Protein AF-A0AAD5SQR5-F1 (afdb_monomer_lite)

InterPro domains:
  IPR018306 Bacteriophage T5, Orf172 DNA-binding [PF10544] (22-121)

Structure (mmCIF, N/CA/C/O backbone):
data_AF-A0AAD5SQR5-F1
#
_entry.id   AF-A0AAD5SQR5-F1
#
loop_
_atom_site.group_PDB
_atom_site.id
_atom_site.type_symbol
_atom_site.label_atom_id
_atom_site.label_alt_id
_atom_site.label_comp_id
_atom_site.label_asym_id
_atom_site.label_entity_id
_atom_site.label_seq_id
_atom_site.pdbx_PDB_ins_code
_atom_site.Cartn_x
_atom_site.Cartn_y
_atom_site.Cartn_z
_atom_site.occupancy
_atom_site.B_iso_or_equiv
_atom_site.auth_seq_id
_atom_site.auth_comp_id
_atom_site.auth_asym_id
_atom_site.auth_atom_id
_atom_site.pdbx_PDB_model_num
ATOM 1 N N . MET A 1 1 ? 4.251 -28.888 -8.333 1.00 47.72 1 MET A N 1
ATOM 2 C CA . MET A 1 1 ? 4.751 -27.530 -8.646 1.00 47.72 1 MET A CA 1
ATOM 3 C C . MET A 1 1 ? 4.043 -26.544 -7.727 1.00 47.72 1 MET A C 1
ATOM 5 O O . MET A 1 1 ? 2.823 -26.590 -7.663 1.00 47.72 1 MET A O 1
ATOM 9 N N . ASN A 1 2 ? 4.782 -25.730 -6.967 1.00 58.56 2 ASN A N 1
ATOM 10 C CA . ASN A 1 2 ? 4.216 -24.692 -6.096 1.00 58.56 2 ASN A CA 1
ATOM 11 C C . ASN A 1 2 ? 3.422 -23.682 -6.955 1.00 58.56 2 ASN A C 1
ATOM 13 O O . ASN A 1 2 ? 3.950 -23.206 -7.958 1.00 58.56 2 ASN A O 1
ATOM 17 N N . GLN A 1 3 ? 2.182 -23.353 -6.574 1.00 55.44 3 GLN A N 1
ATOM 18 C CA . GLN A 1 3 ? 1.352 -22.354 -7.267 1.00 55.44 3 GLN A CA 1
ATOM 19 C C . GLN A 1 3 ? 2.057 -20.994 -7.411 1.00 55.44 3 GLN A C 1
ATOM 21 O O . GLN A 1 3 ? 1.836 -20.294 -8.394 1.00 55.44 3 GLN A O 1
ATOM 26 N N . LEU A 1 4 ? 2.949 -20.658 -6.476 1.00 50.41 4 LEU A N 1
ATOM 27 C CA . LEU A 1 4 ? 3.810 -19.480 -6.516 1.00 50.41 4 LEU A CA 1
ATOM 28 C C . LEU A 1 4 ? 4.822 -19.538 -7.660 1.00 50.41 4 LEU A C 1
ATOM 30 O O . LEU A 1 4 ? 4.974 -18.566 -8.387 1.00 50.41 4 LEU A O 1
ATOM 34 N N . ALA A 1 5 ? 5.478 -20.683 -7.854 1.00 50.56 5 ALA A N 1
ATOM 35 C CA . ALA A 1 5 ? 6.422 -20.865 -8.951 1.00 50.56 5 ALA A CA 1
ATOM 36 C C . ALA A 1 5 ? 5.698 -20.787 -10.301 1.00 50.56 5 ALA A C 1
ATOM 38 O O . ALA A 1 5 ? 6.167 -20.102 -11.194 1.00 50.56 5 ALA A O 1
ATOM 39 N N . VAL A 1 6 ? 4.509 -21.390 -10.423 1.00 55.97 6 VAL A N 1
ATOM 40 C CA . VAL A 1 6 ? 3.680 -21.290 -11.638 1.00 55.97 6 VAL A CA 1
ATOM 41 C C . VAL A 1 6 ? 3.223 -19.851 -11.890 1.00 55.97 6 VAL A C 1
ATOM 43 O O . VAL A 1 6 ? 3.266 -19.398 -13.027 1.00 55.97 6 VAL A O 1
ATOM 46 N N . PHE A 1 7 ? 2.823 -19.115 -10.850 1.00 60.91 7 PHE A N 1
ATOM 47 C CA . PHE A 1 7 ? 2.424 -17.711 -10.963 1.00 60.91 7 PHE A CA 1
ATOM 48 C C . PHE A 1 7 ? 3.592 -16.815 -11.398 1.00 60.91 7 PHE A C 1
ATOM 50 O O . PHE A 1 7 ? 3.444 -16.060 -12.357 1.00 60.91 7 PHE A O 1
ATOM 57 N N . ILE A 1 8 ? 4.755 -16.957 -10.746 1.00 61.66 8 ILE A N 1
ATOM 58 C CA . ILE A 1 8 ? 5.995 -16.250 -11.099 1.00 61.66 8 ILE A CA 1
ATOM 59 C C . ILE A 1 8 ? 6.397 -16.583 -12.534 1.00 61.66 8 ILE A C 1
ATOM 61 O O . ILE A 1 8 ? 6.676 -15.678 -13.307 1.00 61.66 8 ILE A O 1
ATOM 65 N N . THR A 1 9 ? 6.401 -17.860 -12.913 1.00 56.75 9 THR A N 1
ATOM 66 C CA . THR A 1 9 ? 6.759 -18.297 -14.264 1.00 56.75 9 THR A CA 1
ATOM 67 C C . THR A 1 9 ? 5.763 -17.781 -15.303 1.00 56.75 9 THR A C 1
ATOM 69 O O . THR A 1 9 ? 6.198 -17.259 -16.318 1.00 56.75 9 THR A O 1
ATOM 72 N N . ALA A 1 10 ? 4.453 -17.827 -15.048 1.00 55.97 10 ALA A N 1
ATOM 73 C CA . ALA A 1 10 ? 3.438 -17.331 -15.981 1.00 55.97 10 ALA A CA 1
ATOM 74 C C . ALA A 1 10 ? 3.507 -15.810 -16.205 1.00 55.97 10 ALA A C 1
ATOM 76 O O . ALA A 1 10 ? 3.257 -15.357 -17.311 1.00 55.97 10 ALA A O 1
ATOM 77 N N . HIS A 1 11 ? 3.877 -15.030 -15.185 1.00 57.62 11 HIS A N 1
ATOM 78 C CA . HIS A 1 11 ? 3.944 -13.565 -15.284 1.00 57.62 11 HIS A CA 1
ATOM 79 C C . HIS A 1 11 ? 5.346 -13.038 -15.633 1.00 57.62 11 HIS A C 1
ATOM 81 O O . HIS A 1 11 ? 5.451 -11.944 -16.173 1.00 57.62 11 HIS A O 1
ATOM 87 N N . LYS A 1 12 ? 6.424 -13.796 -15.367 1.00 53.72 12 LYS A N 1
ATOM 88 C CA . LYS A 1 12 ? 7.767 -13.511 -15.912 1.00 53.72 12 LYS A CA 1
ATOM 89 C C . LYS A 1 12 ? 7.885 -13.885 -17.393 1.00 53.72 12 LYS A C 1
ATOM 91 O O . LYS A 1 12 ? 8.711 -13.301 -18.082 1.00 53.72 12 LYS A O 1
ATOM 96 N N . LEU A 1 13 ? 7.122 -14.878 -17.867 1.00 49.25 13 LEU A N 1
ATOM 97 C CA . LEU A 1 13 ? 7.154 -15.340 -19.263 1.00 49.25 13 LEU A CA 1
ATOM 98 C C . LEU A 1 13 ? 6.227 -14.560 -20.200 1.00 49.25 13 LEU A C 1
ATOM 100 O O . LEU A 1 13 ? 6.322 -14.749 -21.411 1.00 49.25 13 LEU A O 1
ATOM 104 N N . ASP A 1 14 ? 5.388 -13.665 -19.678 1.00 48.78 14 ASP A N 1
ATOM 105 C CA . ASP A 1 14 ? 4.667 -12.681 -20.489 1.00 48.78 14 ASP A CA 1
ATOM 106 C C . ASP A 1 14 ? 5.660 -11.573 -20.895 1.00 48.78 14 ASP A C 1
ATOM 108 O O . ASP A 1 14 ? 5.646 -10.449 -20.393 1.00 48.78 14 ASP A O 1
ATOM 112 N N . GLY A 1 15 ? 6.613 -11.938 -21.762 1.00 48.59 15 GLY A N 1
ATOM 113 C CA . GLY A 1 15 ? 7.768 -11.148 -22.212 1.00 48.59 15 GLY A CA 1
ATOM 114 C C . GLY A 1 15 ? 7.432 -9.909 -23.051 1.00 48.59 15 GLY A C 1
ATOM 115 O O . GLY A 1 15 ? 8.219 -9.527 -23.912 1.00 48.59 15 GLY A O 1
ATOM 116 N N . ALA A 1 16 ? 6.262 -9.312 -22.829 1.00 56.19 16 ALA A N 1
ATOM 117 C CA . ALA A 1 16 ? 5.743 -8.142 -23.527 1.00 56.19 16 ALA A CA 1
ATOM 118 C C . ALA A 1 16 ? 5.486 -6.941 -22.602 1.00 56.19 16 ALA A C 1
ATOM 120 O O . ALA A 1 16 ? 5.060 -5.896 -23.090 1.00 56.19 16 ALA A O 1
ATOM 121 N N . ARG A 1 17 ? 5.699 -7.065 -21.283 1.00 66.31 17 ARG A N 1
ATOM 122 C CA . ARG A 1 17 ? 5.528 -5.932 -20.367 1.00 66.31 17 ARG A CA 1
ATOM 123 C C . ARG A 1 17 ? 6.870 -5.305 -20.012 1.00 66.31 17 ARG A C 1
ATOM 125 O O . ARG A 1 17 ? 7.814 -6.007 -19.652 1.00 66.31 17 ARG A O 1
ATOM 132 N N . ASP A 1 18 ? 6.904 -3.981 -20.036 1.00 69.00 18 ASP A N 1
ATOM 133 C CA . ASP A 1 18 ? 8.061 -3.232 -19.572 1.00 69.00 18 ASP A CA 1
ATOM 134 C C . ASP A 1 18 ? 8.237 -3.422 -18.062 1.00 69.00 18 ASP A C 1
ATOM 136 O O . ASP A 1 18 ? 7.288 -3.293 -17.280 1.00 69.00 18 ASP A O 1
ATOM 140 N N . ILE A 1 19 ? 9.467 -3.741 -17.660 1.00 77.19 19 ILE A N 1
ATOM 141 C CA . ILE A 1 19 ? 9.880 -3.714 -16.259 1.00 77.19 19 ILE A CA 1
ATOM 142 C C . ILE A 1 19 ? 9.786 -2.261 -15.797 1.00 77.19 19 ILE A C 1
ATOM 144 O O . ILE A 1 19 ? 10.413 -1.378 -16.381 1.00 77.19 19 ILE A O 1
ATOM 148 N N . GLN A 1 20 ? 8.981 -2.015 -14.766 1.00 81.12 20 GLN A N 1
ATOM 149 C CA . GLN A 1 20 ? 8.778 -0.678 -14.225 1.00 81.12 20 GLN A CA 1
ATOM 150 C C . GLN A 1 20 ? 9.254 -0.615 -12.787 1.00 81.12 20 GLN A C 1
ATOM 152 O O . GLN A 1 20 ? 8.752 -1.339 -11.920 1.00 81.12 20 GLN A O 1
ATOM 157 N N . GLN A 1 21 ? 10.192 0.299 -12.548 1.00 84.81 21 GLN A N 1
ATOM 158 C CA . GLN A 1 21 ? 10.652 0.578 -11.205 1.00 84.81 21 GLN A CA 1
ATOM 159 C C . GLN A 1 21 ? 9.589 1.339 -10.418 1.00 84.81 21 GLN A C 1
ATOM 161 O O . GLN A 1 21 ? 8.871 2.184 -10.956 1.00 84.81 21 GLN A O 1
ATOM 166 N N . GLY A 1 22 ? 9.489 1.050 -9.128 1.00 84.75 22 GLY A N 1
ATOM 167 C CA . GLY A 1 22 ? 8.511 1.713 -8.278 1.00 84.75 22 GLY A CA 1
ATOM 168 C C . GLY A 1 22 ? 8.612 1.337 -6.814 1.00 84.75 22 GLY A C 1
ATOM 169 O O . GLY A 1 22 ? 9.523 0.621 -6.404 1.00 84.75 22 GLY A O 1
ATOM 170 N N . ARG A 1 23 ? 7.671 1.826 -6.011 1.00 86.62 23 ARG A N 1
ATOM 171 C CA . ARG A 1 23 ? 7.620 1.612 -4.558 1.00 86.62 23 ARG A CA 1
ATOM 172 C C . ARG A 1 23 ? 6.222 1.192 -4.131 1.00 86.62 23 ARG A C 1
ATOM 174 O O . ARG A 1 23 ? 5.236 1.658 -4.690 1.00 86.62 23 ARG A O 1
ATOM 181 N N . ILE A 1 24 ? 6.137 0.343 -3.114 1.00 87.62 24 ILE A N 1
ATOM 182 C CA . ILE A 1 24 ? 4.886 0.055 -2.413 1.00 87.62 24 ILE A CA 1
ATOM 183 C C . ILE A 1 24 ? 4.713 1.104 -1.322 1.00 87.62 24 ILE A C 1
ATOM 185 O O . ILE A 1 24 ? 5.680 1.459 -0.646 1.00 87.62 24 ILE A O 1
ATOM 189 N N . TYR A 1 25 ? 3.487 1.581 -1.143 1.00 86.88 25 TYR A N 1
ATOM 190 C CA . TYR A 1 25 ? 3.111 2.444 -0.036 1.00 86.88 25 TYR A CA 1
ATOM 191 C C . TYR A 1 25 ? 2.004 1.817 0.801 1.00 86.88 25 TYR A C 1
ATOM 193 O O . TYR A 1 25 ? 1.136 1.104 0.289 1.00 86.88 25 TYR A O 1
ATOM 201 N N . ILE A 1 26 ? 2.039 2.111 2.096 1.00 88.69 26 ILE A N 1
ATOM 202 C CA . ILE A 1 26 ? 0.979 1.780 3.045 1.00 88.69 26 ILE A CA 1
ATOM 203 C C . ILE A 1 26 ? 0.639 3.047 3.813 1.00 88.69 26 ILE A C 1
ATOM 205 O O . ILE A 1 26 ? 1.543 3.701 4.320 1.00 88.69 26 ILE A O 1
ATOM 209 N N . LEU A 1 27 ? -0.646 3.373 3.905 1.00 88.56 27 LEU A N 1
ATOM 210 C CA . LEU A 1 27 ? -1.165 4.492 4.688 1.00 88.56 27 LEU A CA 1
ATOM 211 C C . LEU A 1 27 ? -2.270 3.977 5.610 1.00 88.56 27 LEU A C 1
ATOM 213 O O . LEU A 1 27 ? -3.199 3.318 5.136 1.00 88.56 27 LEU A O 1
ATOM 217 N N . GLU A 1 28 ? -2.211 4.272 6.906 1.00 89.00 28 GLU A N 1
ATOM 218 C CA . GLU A 1 28 ? -3.278 3.898 7.838 1.00 89.00 28 GLU A CA 1
ATOM 219 C C . GLU A 1 28 ? -4.262 5.039 8.061 1.00 89.00 28 GLU A C 1
ATOM 221 O O . GLU A 1 28 ? -3.876 6.136 8.458 1.00 89.00 28 GLU A O 1
ATOM 226 N N . ARG A 1 29 ? -5.552 4.770 7.843 1.00 86.69 29 ARG A N 1
ATOM 227 C CA . ARG A 1 29 ? -6.624 5.723 8.121 1.00 86.69 29 ARG A CA 1
ATOM 228 C C . ARG A 1 29 ? -6.895 5.836 9.610 1.00 86.69 29 ARG A C 1
ATOM 230 O O . ARG A 1 29 ? -7.195 4.836 10.261 1.00 86.69 29 ARG A O 1
ATOM 237 N N . GLU A 1 30 ? -6.902 7.068 10.100 1.00 85.75 30 GLU A N 1
ATOM 238 C CA . GLU A 1 30 ? -7.087 7.383 11.517 1.00 85.75 30 GLU A CA 1
ATOM 239 C C . GLU A 1 30 ? -8.452 6.912 12.047 1.00 85.75 30 GLU A C 1
ATOM 241 O O . GLU A 1 30 ? -8.530 6.203 13.045 1.00 85.75 30 GLU A O 1
ATOM 246 N N . GLU A 1 31 ? -9.527 7.231 11.326 1.00 82.12 31 GLU A N 1
ATOM 247 C CA . GLU A 1 31 ? -10.912 7.047 11.790 1.00 82.12 31 GLU A CA 1
ATOM 248 C C . GLU A 1 31 ? -11.356 5.578 11.890 1.00 82.12 31 GLU A C 1
ATOM 250 O O . GLU A 1 31 ? -12.291 5.259 12.625 1.00 82.12 31 GLU A O 1
ATOM 255 N N . PHE A 1 32 ? -10.722 4.683 11.125 1.00 82.69 32 PHE A N 1
ATOM 256 C CA . PHE A 1 32 ? -11.194 3.305 10.936 1.00 82.69 32 PHE A CA 1
ATOM 257 C C . PHE A 1 32 ? -10.145 2.235 11.257 1.00 82.69 32 PHE A C 1
ATOM 259 O O . PHE A 1 32 ? -10.495 1.058 11.305 1.00 82.69 32 PHE A O 1
ATOM 266 N N . GLY A 1 33 ? -8.870 2.605 11.429 1.00 85.88 33 GLY A N 1
ATOM 267 C CA . GLY A 1 33 ? -7.777 1.635 11.580 1.00 85.88 33 GLY A CA 1
ATOM 268 C C . GLY A 1 33 ? -7.599 0.729 10.353 1.00 85.88 33 GLY A C 1
ATOM 269 O O . GLY A 1 33 ? -7.210 -0.433 10.473 1.00 85.88 33 GLY A O 1
ATOM 270 N N . LEU A 1 34 ? -7.960 1.234 9.168 1.00 89.56 34 LEU A N 1
ATOM 271 C CA . LEU A 1 34 ? -7.853 0.518 7.898 1.00 89.56 34 LEU A CA 1
ATOM 272 C C . LEU A 1 34 ? -6.634 0.991 7.115 1.00 89.56 34 LEU A C 1
ATOM 274 O O . LEU A 1 34 ? -6.333 2.182 7.058 1.00 89.56 34 LEU A O 1
ATOM 278 N N . LEU A 1 35 ? -5.984 0.058 6.435 1.00 89.81 35 LEU A N 1
ATOM 279 C CA . LEU A 1 35 ? -4.811 0.307 5.617 1.00 89.81 35 LEU A CA 1
ATOM 280 C C . LEU A 1 35 ? -5.207 0.519 4.162 1.00 89.81 35 LEU A C 1
ATOM 282 O O . LEU A 1 35 ? -5.904 -0.304 3.566 1.00 89.81 35 LEU A O 1
ATOM 286 N N . LYS A 1 36 ? -4.709 1.596 3.566 1.00 88.81 36 LYS A N 1
ATOM 287 C CA . LYS A 1 36 ? -4.601 1.731 2.119 1.00 88.81 36 LYS A CA 1
ATOM 288 C C . LYS A 1 36 ? -3.229 1.230 1.703 1.00 88.81 36 LYS A C 1
ATOM 290 O O . LYS A 1 36 ? -2.220 1.710 2.204 1.00 88.81 36 LYS A O 1
ATOM 295 N N . ILE A 1 37 ? -3.209 0.280 0.780 1.00 88.31 37 ILE A N 1
ATOM 296 C CA . ILE A 1 37 ? -1.983 -0.297 0.232 1.00 88.31 37 ILE A CA 1
ATOM 297 C C . ILE A 1 37 ? -2.021 -0.057 -1.269 1.00 88.31 37 ILE A C 1
ATOM 299 O O . ILE A 1 37 ? -3.048 -0.315 -1.897 1.00 88.31 37 ILE A O 1
ATOM 303 N N . GLY A 1 38 ? -0.942 0.473 -1.828 1.00 85.94 38 GLY A N 1
ATOM 304 C CA . GLY A 1 38 ? -0.850 0.742 -3.257 1.00 85.94 38 GLY A CA 1
ATOM 305 C C . GLY A 1 38 ? 0.590 0.775 -3.739 1.00 85.94 38 GLY A C 1
ATOM 306 O O . GLY A 1 38 ? 1.529 0.601 -2.959 1.00 85.94 38 GLY A O 1
ATOM 307 N N . MET A 1 39 ? 0.761 0.982 -5.039 1.00 86.69 39 MET A N 1
ATOM 308 C CA . MET A 1 39 ? 2.069 1.171 -5.651 1.00 86.69 39 MET A CA 1
ATOM 309 C C . MET A 1 39 ? 2.182 2.548 -6.281 1.00 86.69 39 MET A C 1
ATOM 311 O O . MET A 1 39 ? 1.188 3.141 -6.695 1.00 86.69 39 MET A O 1
ATOM 315 N N . ASP A 1 40 ? 3.418 2.994 -6.413 1.00 81.19 40 ASP A N 1
ATOM 316 C CA . ASP A 1 40 ? 3.780 4.100 -7.276 1.00 81.19 40 ASP A CA 1
ATOM 317 C C . ASP A 1 40 ? 4.857 3.646 -8.258 1.00 81.19 40 ASP A C 1
ATOM 319 O O . ASP A 1 40 ? 5.826 2.985 -7.870 1.00 81.19 40 ASP A O 1
ATOM 323 N N . ILE A 1 41 ? 4.658 3.986 -9.525 1.00 81.06 41 ILE A N 1
ATOM 324 C CA . ILE A 1 41 ? 5.627 3.775 -10.594 1.00 81.06 41 ILE A CA 1
ATOM 325 C C . ILE A 1 41 ? 6.419 5.071 -10.651 1.00 81.06 41 ILE A C 1
ATOM 327 O O . ILE A 1 41 ? 5.852 6.096 -11.005 1.00 81.06 41 ILE A O 1
ATOM 331 N N . CYS A 1 42 ? 7.702 5.032 -10.292 1.00 67.38 42 CYS A N 1
ATOM 332 C CA . CYS A 1 42 ? 8.525 6.233 -10.169 1.00 67.38 42 CYS A CA 1
ATOM 333 C C . CYS A 1 42 ? 8.695 6.920 -11.535 1.00 67.38 42 CYS A C 1
ATOM 335 O O . CYS A 1 42 ? 9.657 6.636 -12.249 1.00 67.38 42 CYS A O 1
ATOM 337 N N . SER A 1 43 ? 7.754 7.792 -11.909 1.00 58.12 43 SER A N 1
ATOM 338 C CA . SER A 1 43 ? 7.856 8.623 -13.108 1.00 58.12 43 SER A CA 1
ATOM 339 C C . SER A 1 43 ? 8.607 9.916 -12.830 1.00 58.12 43 SER A C 1
ATOM 341 O O . SER A 1 43 ? 9.377 10.312 -13.691 1.00 58.12 43 SER A O 1
ATOM 343 N N . GLU A 1 44 ? 8.475 10.495 -11.631 1.00 52.50 44 GLU A N 1
ATOM 344 C CA . GLU A 1 44 ? 9.326 11.557 -11.071 1.00 52.50 44 GLU A CA 1
ATOM 345 C C . GLU A 1 44 ? 9.376 11.415 -9.533 1.00 52.50 44 GLU A C 1
ATOM 347 O O . GLU A 1 44 ? 8.712 10.548 -8.961 1.00 52.50 44 GLU A O 1
ATOM 352 N N . ALA A 1 45 ? 10.257 12.158 -8.863 1.00 52.91 45 ALA A N 1
ATOM 353 C CA . ALA A 1 45 ? 10.565 11.997 -7.441 1.00 52.91 45 ALA A CA 1
ATOM 354 C C . ALA A 1 45 ? 9.476 12.586 -6.520 1.00 52.91 45 ALA A C 1
ATOM 356 O O . ALA A 1 45 ? 9.751 13.534 -5.790 1.00 52.91 45 ALA A O 1
ATOM 357 N N . ASP A 1 46 ? 8.270 12.022 -6.528 1.00 58.19 46 ASP A N 1
ATOM 358 C CA . ASP A 1 46 ? 7.196 12.474 -5.637 1.00 58.19 46 ASP A CA 1
ATOM 359 C C . ASP A 1 46 ? 7.352 11.868 -4.235 1.00 58.19 46 ASP A C 1
ATOM 361 O O . ASP A 1 46 ? 7.626 10.669 -4.052 1.00 58.19 46 ASP A O 1
ATOM 365 N N . SER A 1 47 ? 7.229 12.722 -3.220 1.00 69.50 47 SER A N 1
ATOM 366 C CA . SER A 1 47 ? 7.421 12.347 -1.821 1.00 69.50 47 SER A CA 1
ATOM 367 C C . SER A 1 47 ? 6.193 11.605 -1.269 1.00 69.50 47 SER A C 1
ATOM 369 O O . SER A 1 47 ? 5.090 11.684 -1.807 1.00 69.50 47 SER A O 1
ATOM 371 N N . THR A 1 48 ? 6.349 10.859 -0.167 1.00 71.44 48 THR A N 1
ATOM 372 C CA . THR A 1 48 ? 5.202 10.241 0.537 1.00 71.44 48 THR A CA 1
ATOM 373 C C . THR A 1 48 ? 4.150 11.282 0.919 1.00 71.44 48 THR A C 1
ATOM 375 O O . THR A 1 48 ? 2.958 10.986 0.895 1.00 71.44 48 THR A O 1
ATOM 378 N N . GLU A 1 49 ? 4.601 12.485 1.277 1.00 75.38 49 GLU A N 1
ATOM 379 C CA . GLU A 1 49 ? 3.763 13.604 1.697 1.00 75.38 49 GLU A CA 1
ATOM 380 C C . GLU A 1 49 ? 2.834 14.054 0.569 1.00 75.38 49 GLU A C 1
ATOM 382 O O . GLU A 1 49 ? 1.634 14.188 0.799 1.00 75.38 49 GLU A O 1
ATOM 387 N N . ASP A 1 50 ? 3.338 14.150 -0.663 1.00 77.50 50 ASP A N 1
ATOM 388 C CA . ASP A 1 50 ? 2.525 14.503 -1.833 1.00 77.50 50 ASP A CA 1
ATOM 389 C C . ASP A 1 50 ? 1.379 13.500 -2.037 1.00 77.50 50 ASP A C 1
ATOM 391 O O . ASP A 1 50 ? 0.231 13.885 -2.255 1.00 77.50 50 ASP A O 1
ATOM 395 N N . ARG A 1 51 ? 1.642 12.201 -1.846 1.00 73.81 51 ARG A N 1
ATOM 396 C CA . ARG A 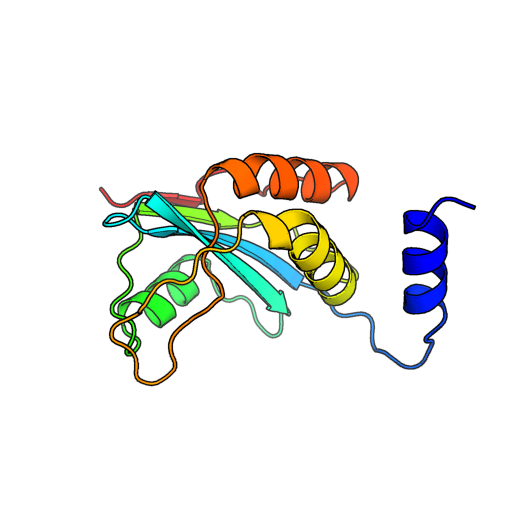1 51 ? 0.614 11.148 -1.967 1.00 73.81 51 ARG A CA 1
ATOM 397 C C . ARG A 1 51 ? -0.420 11.197 -0.850 1.00 73.81 51 ARG A C 1
ATOM 399 O O . ARG A 1 51 ? -1.599 10.914 -1.077 1.00 73.81 51 ARG A O 1
ATOM 406 N N . VAL A 1 52 ? 0.019 11.512 0.370 1.00 78.56 52 VAL A N 1
ATOM 407 C CA . VAL A 1 52 ? -0.898 11.757 1.487 1.00 78.56 52 VAL A CA 1
ATOM 408 C C . VAL A 1 52 ? -1.790 12.935 1.114 1.00 78.56 52 VAL A C 1
ATOM 410 O O . VAL A 1 52 ? -3.007 12.762 1.078 1.00 78.56 52 VAL A O 1
ATOM 413 N N . ILE A 1 53 ? -1.205 14.067 0.708 1.00 80.44 53 ILE A N 1
ATOM 414 C CA . ILE A 1 53 ? -1.929 15.271 0.282 1.00 80.44 53 ILE A CA 1
ATOM 415 C C . ILE A 1 53 ? -2.933 14.951 -0.828 1.00 80.44 53 ILE A C 1
ATOM 417 O O . ILE A 1 53 ? -4.086 15.368 -0.728 1.00 80.44 53 ILE A O 1
ATOM 421 N N . GLU A 1 54 ? -2.570 14.186 -1.856 1.00 78.88 54 GLU A N 1
ATOM 422 C CA . GLU A 1 54 ? -3.495 13.783 -2.925 1.00 78.88 54 GLU A CA 1
ATOM 423 C C . GLU A 1 54 ? -4.706 13.002 -2.398 1.00 78.88 54 GLU A C 1
ATOM 425 O O . GLU A 1 54 ? -5.846 13.218 -2.827 1.00 78.88 54 GLU A O 1
ATOM 430 N N . HIS A 1 55 ? -4.490 12.093 -1.447 1.00 80.31 55 HIS A N 1
ATOM 431 C CA . HIS A 1 55 ? -5.574 11.312 -0.862 1.00 80.31 55 HIS A CA 1
ATOM 432 C C . HIS A 1 55 ? -6.419 12.100 0.149 1.00 80.31 55 HIS A C 1
ATOM 434 O O . HIS A 1 55 ? -7.644 11.911 0.175 1.00 80.31 55 HIS A O 1
ATOM 440 N N . GLU A 1 56 ? -5.804 12.974 0.950 1.00 83.81 56 GLU A N 1
ATOM 441 C CA . GLU A 1 56 ? -6.507 13.816 1.926 1.00 83.81 56 GLU A CA 1
ATOM 442 C C . GLU A 1 56 ? -7.300 14.931 1.223 1.00 83.81 56 GLU A C 1
ATOM 444 O O . GLU A 1 56 ? -8.467 15.158 1.544 1.00 83.81 56 GLU A O 1
ATOM 449 N N . SER A 1 57 ? -6.708 15.585 0.215 1.00 82.69 57 SER A N 1
ATOM 450 C CA . SER A 1 57 ? -7.346 16.657 -0.575 1.00 82.69 57 SER A CA 1
ATOM 451 C C . SER A 1 57 ? -8.338 16.137 -1.621 1.00 82.69 57 SER A C 1
ATOM 453 O O . SER A 1 57 ? -9.202 16.880 -2.097 1.00 82.69 57 SER A O 1
ATOM 455 N N . GLY A 1 58 ? -8.251 14.852 -1.973 1.00 78.38 58 GLY A N 1
ATOM 456 C CA . GLY A 1 58 ? -9.166 14.200 -2.898 1.00 78.38 58 GLY A CA 1
ATOM 457 C C . GLY A 1 58 ? -10.582 14.033 -2.337 1.00 78.38 58 GLY A C 1
ATOM 458 O O . GLY A 1 58 ? -10.867 14.226 -1.157 1.00 78.38 58 GLY A O 1
ATOM 459 N N . SER A 1 59 ? -11.510 13.573 -3.179 1.00 76.69 59 SER A N 1
ATOM 460 C CA . SER A 1 59 ? -12.932 13.402 -2.815 1.00 76.69 59 SER A CA 1
ATOM 461 C C . SER A 1 59 ? -13.204 12.369 -1.712 1.00 76.69 59 SER A C 1
ATOM 463 O O . SER A 1 59 ? -14.346 12.213 -1.288 1.00 76.69 59 SER A O 1
ATOM 465 N N . CYS A 1 60 ? -12.186 11.616 -1.296 1.00 76.19 60 CYS A N 1
ATOM 466 C CA . CYS A 1 60 ? -12.287 10.638 -0.217 1.00 76.19 60 CYS A CA 1
ATOM 467 C C . CYS A 1 60 ? -12.156 11.272 1.164 1.00 76.19 60 CYS A C 1
ATOM 469 O O . CYS A 1 60 ? -12.577 10.638 2.134 1.00 76.19 60 CYS A O 1
ATOM 471 N N . HIS A 1 61 ? -11.549 12.467 1.226 1.00 77.31 61 HIS A N 1
ATOM 472 C CA . HIS A 1 61 ? -11.196 13.177 2.457 1.00 77.31 61 HIS A CA 1
ATOM 473 C C . HIS A 1 61 ? -10.551 12.209 3.454 1.00 77.31 61 HIS A C 1
ATOM 475 O O . HIS A 1 61 ? -10.970 12.089 4.604 1.00 77.31 61 HIS A O 1
ATOM 481 N N . ALA A 1 62 ? -9.630 11.383 2.948 1.00 81.81 62 ALA A N 1
ATOM 482 C CA . ALA A 1 62 ? -9.061 10.313 3.738 1.00 81.81 62 ALA A CA 1
ATOM 483 C C . ALA A 1 62 ? -8.051 10.918 4.701 1.00 81.81 62 ALA A C 1
ATOM 485 O O . ALA A 1 62 ? -7.055 11.447 4.244 1.00 81.81 62 ALA A O 1
ATOM 486 N N . VAL A 1 63 ? -8.312 10.833 6.003 1.00 85.88 63 VAL A N 1
ATOM 487 C CA . VAL A 1 63 ? -7.340 11.248 7.016 1.00 85.88 63 VAL A CA 1
ATOM 488 C C . VAL A 1 63 ? -6.468 10.056 7.369 1.00 85.88 63 VAL A C 1
ATOM 490 O O . VAL A 1 63 ? -6.993 8.994 7.741 1.00 85.88 63 VAL A O 1
ATOM 493 N N . PHE A 1 64 ? -5.156 10.219 7.236 1.00 86.62 64 PHE A N 1
ATOM 494 C CA . PHE A 1 64 ? -4.193 9.197 7.629 1.00 86.62 64 PHE A CA 1
ATOM 495 C C . PHE A 1 64 ? -3.532 9.567 8.954 1.00 86.62 64 PHE A C 1
ATOM 497 O O . PHE A 1 64 ? -3.377 10.741 9.271 1.00 86.62 64 PHE A O 1
ATOM 504 N N . ARG A 1 65 ? -3.146 8.554 9.733 1.00 85.06 65 ARG A N 1
ATOM 505 C CA . ARG A 1 65 ? -2.383 8.730 10.980 1.00 85.06 65 ARG A CA 1
ATOM 506 C C . ARG A 1 65 ? -0.892 8.483 10.782 1.00 85.06 65 ARG A C 1
ATOM 508 O O . ARG A 1 65 ? -0.070 9.151 11.393 1.00 85.06 65 ARG A O 1
ATOM 515 N N . HIS A 1 66 ? -0.558 7.515 9.926 1.00 84.38 66 HIS A N 1
ATOM 516 C CA . HIS A 1 66 ? 0.817 7.187 9.582 1.00 84.38 66 HIS A CA 1
ATOM 517 C C . HIS A 1 66 ? 0.936 6.566 8.186 1.00 84.38 66 HIS A C 1
ATOM 519 O O . HIS A 1 66 ? -0.064 6.118 7.607 1.00 84.38 66 HIS A O 1
ATOM 525 N N . GLY A 1 67 ? 2.157 6.535 7.648 1.00 85.12 67 GLY A N 1
ATOM 526 C CA . GLY A 1 67 ? 2.438 5.912 6.357 1.00 85.12 67 GLY A CA 1
ATOM 527 C C . GLY A 1 67 ? 3.886 5.470 6.157 1.00 85.12 67 GLY A C 1
ATOM 528 O O . GLY A 1 67 ? 4.802 6.032 6.746 1.00 85.12 67 GLY A O 1
ATOM 529 N N . ALA A 1 68 ? 4.112 4.470 5.303 1.00 85.00 68 ALA A N 1
ATOM 530 C CA . ALA A 1 68 ? 5.434 3.909 5.005 1.00 85.00 68 ALA A CA 1
ATOM 531 C C . ALA A 1 68 ? 5.629 3.638 3.505 1.00 85.00 68 ALA A C 1
ATOM 533 O O . ALA A 1 68 ? 4.669 3.322 2.795 1.00 85.00 68 ALA A O 1
ATOM 534 N N . LEU A 1 69 ? 6.886 3.703 3.041 1.00 84.75 69 LEU A N 1
ATOM 535 C CA . LEU A 1 69 ? 7.290 3.348 1.677 1.00 84.75 69 LEU A CA 1
ATOM 536 C C . LEU A 1 69 ? 8.364 2.267 1.659 1.00 84.75 69 LEU A C 1
ATOM 538 O O . LEU A 1 69 ? 9.320 2.287 2.438 1.00 84.75 69 LEU A O 1
ATOM 542 N N . SER A 1 70 ? 8.230 1.339 0.721 1.00 84.88 70 SER A N 1
ATOM 543 C CA . SER A 1 70 ? 9.284 0.377 0.436 1.00 84.88 70 SER A CA 1
ATOM 544 C C . SER A 1 70 ? 10.451 1.052 -0.287 1.00 84.88 70 SER A C 1
ATOM 546 O O . SER A 1 70 ? 10.249 2.056 -0.975 1.00 84.88 70 SER A O 1
ATOM 548 N N . GLU A 1 71 ? 11.643 0.447 -0.260 1.00 82.25 71 GLU A N 1
ATOM 549 C CA . GLU A 1 71 ? 12.694 0.833 -1.216 1.00 82.25 71 GLU A CA 1
ATOM 550 C C . GLU A 1 71 ? 12.225 0.635 -2.666 1.00 82.25 71 GLU A C 1
ATOM 552 O O . GLU A 1 71 ? 11.213 -0.031 -2.932 1.00 82.25 71 GLU A O 1
ATOM 557 N N . LEU A 1 72 ? 12.982 1.211 -3.603 1.00 81.94 72 LEU A N 1
ATOM 558 C CA . LEU A 1 72 ? 12.741 1.064 -5.034 1.00 81.94 72 LEU A CA 1
ATOM 559 C C . LEU A 1 72 ? 12.830 -0.415 -5.442 1.00 81.94 72 LEU A C 1
ATOM 561 O O . LEU A 1 72 ? 13.804 -1.101 -5.139 1.00 81.94 72 LEU A O 1
ATOM 565 N N . LYS A 1 73 ? 11.807 -0.905 -6.139 1.00 79.38 73 LYS A N 1
ATOM 566 C CA . LYS A 1 73 ? 11.719 -2.274 -6.654 1.00 79.38 73 LYS A CA 1
ATOM 567 C C . LYS A 1 73 ? 11.902 -2.250 -8.158 1.00 79.38 73 LYS A C 1
ATOM 569 O O . LYS A 1 73 ? 11.343 -1.378 -8.811 1.00 79.38 73 LYS A O 1
ATOM 574 N N . GLU A 1 74 ? 12.631 -3.225 -8.695 1.00 77.25 74 GLU A N 1
ATOM 575 C CA . GLU A 1 74 ? 12.889 -3.318 -10.136 1.00 77.25 74 GLU A CA 1
ATOM 576 C C . GLU A 1 74 ? 11.614 -3.546 -10.950 1.00 77.25 74 GLU A C 1
ATOM 578 O O . GLU A 1 74 ? 11.435 -2.898 -11.972 1.00 77.25 74 GLU A O 1
ATOM 583 N N . ASP A 1 75 ? 10.716 -4.419 -10.479 1.00 82.62 75 ASP A N 1
ATOM 584 C CA . ASP A 1 75 ? 9.457 -4.717 -11.161 1.00 82.62 75 ASP A CA 1
ATOM 585 C C . ASP A 1 75 ? 8.241 -4.598 -10.226 1.00 82.62 75 ASP A C 1
ATOM 587 O O . ASP A 1 75 ? 7.697 -5.587 -9.714 1.00 82.62 75 ASP A O 1
ATOM 591 N N . ILE A 1 76 ? 7.817 -3.355 -9.986 1.00 83.00 76 ILE A N 1
ATOM 592 C CA . ILE A 1 76 ? 6.819 -3.034 -8.959 1.00 83.00 76 ILE A CA 1
ATOM 593 C C . ILE A 1 76 ? 5.447 -3.631 -9.256 1.00 83.00 76 ILE A C 1
ATOM 595 O O . ILE A 1 76 ? 4.772 -4.121 -8.354 1.00 83.00 76 ILE A O 1
ATOM 599 N N . ARG A 1 77 ? 5.054 -3.667 -10.532 1.00 83.06 77 ARG A N 1
ATOM 600 C CA . ARG A 1 77 ? 3.737 -4.167 -10.940 1.00 83.06 77 ARG A CA 1
ATOM 601 C C . ARG A 1 77 ? 3.574 -5.665 -10.668 1.00 83.06 77 ARG A C 1
ATOM 603 O O . ARG A 1 77 ? 2.455 -6.142 -10.504 1.00 83.06 77 ARG A O 1
ATOM 610 N N . PHE A 1 78 ? 4.668 -6.431 -10.674 1.00 80.81 78 PHE A N 1
ATOM 611 C CA . PHE A 1 78 ? 4.616 -7.868 -10.388 1.00 80.81 78 PHE A CA 1
ATOM 612 C C . PHE A 1 78 ? 4.394 -8.056 -8.893 1.00 80.81 78 PHE A C 1
ATOM 614 O O . PHE A 1 78 ? 3.529 -8.827 -8.471 1.00 80.81 78 PHE A O 1
ATOM 621 N N . LEU A 1 79 ? 5.165 -7.306 -8.105 1.00 82.94 79 LEU A N 1
ATOM 622 C CA . LEU A 1 79 ? 5.069 -7.315 -6.659 1.00 82.9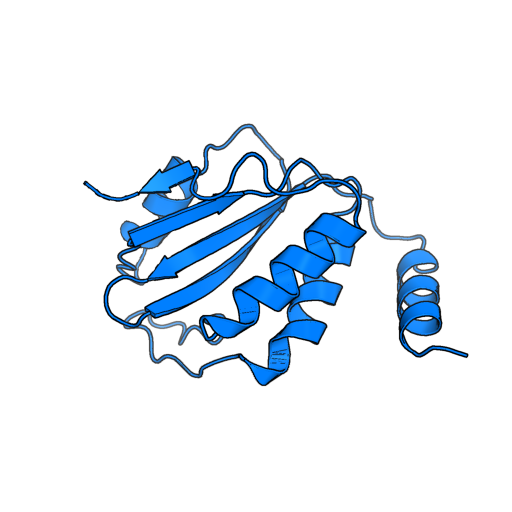4 79 LEU A CA 1
ATOM 623 C C . LEU A 1 79 ? 3.684 -6.852 -6.187 1.00 82.94 79 LEU A C 1
ATOM 625 O O . LEU A 1 79 ? 3.102 -7.505 -5.328 1.00 82.94 79 LEU A O 1
ATOM 629 N N . GLU A 1 80 ? 3.123 -5.798 -6.781 1.00 85.06 80 GLU A N 1
ATOM 630 C CA . GLU A 1 80 ? 1.780 -5.300 -6.470 1.00 85.06 80 GLU A CA 1
ATOM 631 C C . GLU A 1 80 ? 0.714 -6.383 -6.683 1.00 85.06 80 GLU A C 1
ATOM 633 O O . GLU A 1 80 ? -0.038 -6.708 -5.761 1.00 85.06 80 GLU A O 1
ATOM 638 N N . ALA A 1 81 ? 0.673 -6.993 -7.872 1.00 82.94 81 ALA A N 1
ATOM 639 C CA . ALA A 1 81 ? -0.287 -8.053 -8.174 1.00 82.94 81 ALA A CA 1
ATOM 640 C C . ALA A 1 81 ? -0.160 -9.225 -7.189 1.00 82.94 81 ALA A C 1
ATOM 642 O O . ALA A 1 81 ? -1.160 -9.809 -6.753 1.00 82.94 81 ALA A O 1
ATOM 643 N N . PHE A 1 82 ? 1.076 -9.555 -6.812 1.00 84.56 82 PHE A N 1
ATOM 644 C CA . PHE A 1 82 ? 1.351 -10.609 -5.851 1.00 84.56 82 PHE A CA 1
ATOM 645 C C . PHE A 1 82 ? 0.874 -10.245 -4.435 1.00 84.56 82 PHE A C 1
ATOM 647 O O . PHE A 1 82 ? 0.187 -11.053 -3.803 1.00 84.56 82 PHE A O 1
ATOM 654 N N . ILE A 1 83 ? 1.157 -9.023 -3.970 1.00 88.38 83 ILE A N 1
ATOM 655 C CA . ILE A 1 83 ? 0.688 -8.486 -2.686 1.00 88.38 83 ILE A CA 1
ATOM 656 C C . ILE A 1 83 ? -0.835 -8.492 -2.643 1.00 88.38 83 ILE A C 1
ATOM 658 O O . ILE A 1 83 ? -1.404 -9.128 -1.757 1.00 88.38 83 ILE A O 1
ATOM 662 N N . HIS A 1 84 ? -1.505 -7.875 -3.620 1.00 87.31 84 HIS A N 1
ATOM 663 C CA . HIS A 1 84 ? -2.967 -7.795 -3.670 1.00 87.31 84 HIS A CA 1
ATOM 664 C C . HIS A 1 84 ? -3.630 -9.169 -3.625 1.00 87.31 84 HIS A C 1
ATOM 666 O O . HIS A 1 84 ? -4.645 -9.347 -2.948 1.00 87.31 84 HIS A O 1
ATOM 672 N N . LYS A 1 85 ? -3.036 -10.168 -4.282 1.00 88.50 85 LYS A N 1
ATOM 673 C CA . LYS A 1 85 ? -3.522 -11.547 -4.208 1.00 88.50 85 LYS A CA 1
ATOM 674 C C . LYS A 1 85 ? -3.334 -12.155 -2.817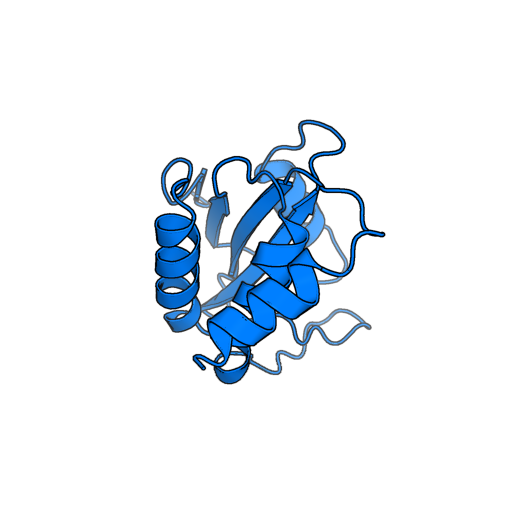 1.00 88.50 85 LYS A C 1
ATOM 676 O O . LYS A 1 85 ? -4.242 -12.825 -2.328 1.00 88.50 85 LYS A O 1
ATOM 681 N N . ALA A 1 86 ? -2.188 -11.928 -2.178 1.00 89.06 86 ALA A N 1
ATOM 682 C CA . ALA A 1 86 ? -1.899 -12.446 -0.842 1.00 89.06 86 ALA A CA 1
ATOM 683 C C . ALA A 1 86 ? -2.802 -11.826 0.236 1.00 89.06 86 ALA A C 1
ATOM 685 O O . ALA A 1 86 ? -3.239 -12.527 1.154 1.00 89.06 86 ALA A O 1
ATOM 686 N N . ILE A 1 87 ? -3.123 -10.536 0.101 1.00 90.50 87 ILE A N 1
ATOM 687 C CA . ILE A 1 87 ? -3.926 -9.808 1.087 1.00 90.50 87 ILE A CA 1
ATOM 688 C C . ILE A 1 87 ? -5.420 -9.737 0.759 1.00 90.50 87 ILE A C 1
ATOM 690 O O . ILE A 1 87 ? -6.179 -9.158 1.532 1.00 90.50 87 ILE A O 1
ATOM 694 N N . ALA A 1 88 ? -5.873 -10.350 -0.338 1.00 89.81 88 ALA A N 1
ATOM 695 C CA . ALA A 1 88 ? -7.264 -10.272 -0.793 1.00 89.81 88 ALA A CA 1
ATOM 696 C C . ALA A 1 88 ? -8.288 -10.639 0.298 1.00 89.81 88 ALA A C 1
ATOM 698 O O . ALA A 1 88 ? -9.347 -10.025 0.383 1.00 89.81 88 ALA A O 1
ATOM 699 N N . LYS A 1 89 ? -7.958 -11.600 1.173 1.00 89.50 89 LYS A N 1
ATOM 700 C CA . LYS A 1 89 ? -8.817 -12.020 2.297 1.00 89.50 89 LYS A CA 1
ATOM 701 C C . LYS A 1 89 ? -8.951 -10.985 3.425 1.00 89.50 89 LYS A C 1
ATOM 703 O O . LYS A 1 89 ? -9.840 -11.123 4.256 1.00 89.50 89 LYS A O 1
ATOM 708 N N . TYR A 1 90 ? -8.063 -9.993 3.481 1.00 90.00 90 TYR A N 1
ATOM 709 C CA . TYR A 1 90 ? -8.099 -8.899 4.457 1.00 90.00 90 TYR A CA 1
ATOM 710 C C . TYR A 1 90 ? -8.788 -7.653 3.907 1.00 90.00 90 TYR A C 1
ATOM 712 O O . TYR A 1 90 ? -8.844 -6.645 4.605 1.00 90.00 90 TYR A O 1
ATOM 720 N N . ARG A 1 91 ? -9.269 -7.695 2.659 1.00 88.94 91 ARG A N 1
ATOM 721 C CA . ARG A 1 91 ? -9.993 -6.587 2.045 1.00 88.94 91 ARG A CA 1
ATOM 722 C C . ARG A 1 91 ? -11.275 -6.317 2.823 1.00 88.94 91 ARG A C 1
ATOM 724 O O . ARG A 1 91 ? -12.034 -7.247 3.096 1.00 88.94 91 ARG A O 1
ATOM 731 N N . ASP A 1 92 ? -11.509 -5.051 3.130 1.00 83.19 92 ASP A N 1
ATOM 732 C CA . ASP A 1 92 ? -12.743 -4.588 3.747 1.00 83.19 92 ASP A CA 1
ATOM 733 C C . ASP A 1 92 ? -13.573 -3.796 2.729 1.00 83.19 92 ASP A C 1
ATOM 735 O O . ASP A 1 92 ? -13.041 -3.003 1.942 1.00 83.19 92 ASP A O 1
ATOM 739 N N . GLU A 1 93 ? -14.886 -4.026 2.715 1.00 70.06 93 GLU A N 1
ATOM 740 C CA . GLU A 1 93 ? -15.800 -3.245 1.883 1.00 70.06 93 GLU A CA 1
ATOM 741 C C . GLU A 1 93 ? -16.135 -1.942 2.610 1.00 70.06 93 GLU A C 1
ATOM 743 O O . GLU A 1 93 ? -17.160 -1.795 3.271 1.00 70.06 93 GLU A O 1
ATOM 748 N N . PHE A 1 94 ? -15.236 -0.971 2.470 1.00 70.25 94 PHE A N 1
ATOM 749 C CA . PHE A 1 94 ? -15.402 0.354 3.043 1.00 70.25 94 PHE A CA 1
ATOM 750 C C . PHE A 1 94 ? -16.212 1.271 2.113 1.00 70.25 94 PHE A C 1
ATOM 752 O O . PHE A 1 94 ? -15.825 1.571 0.980 1.00 70.25 94 PHE A O 1
ATOM 759 N N . ALA A 1 95 ? -17.345 1.773 2.604 1.00 66.38 95 ALA A N 1
ATOM 760 C CA . ALA A 1 95 ? -18.141 2.774 1.902 1.00 66.38 95 ALA A CA 1
ATOM 761 C C . ALA A 1 95 ? -17.517 4.168 2.069 1.00 66.38 95 ALA A C 1
ATOM 763 O O . ALA A 1 95 ? -17.934 4.964 2.907 1.00 66.38 95 ALA A O 1
ATOM 764 N N . CYS A 1 96 ? -16.497 4.458 1.263 1.00 69.12 96 CYS A N 1
ATOM 765 C CA . CYS A 1 96 ? -15.901 5.787 1.212 1.00 69.12 96 CYS A CA 1
ATOM 766 C C . CYS A 1 96 ? -16.935 6.846 0.764 1.00 69.12 96 CYS A C 1
ATOM 768 O O . CYS A 1 96 ? -17.744 6.543 -0.117 1.00 69.12 96 CYS A O 1
ATOM 770 N N . PRO A 1 97 ? -16.894 8.085 1.303 1.00 66.94 97 PRO A N 1
ATOM 771 C CA . PRO A 1 97 ? -17.764 9.187 0.869 1.00 66.94 97 PRO A CA 1
ATOM 772 C C . PRO A 1 97 ? -17.619 9.559 -0.612 1.00 66.94 97 PRO A C 1
ATOM 774 O O . PRO A 1 97 ? -18.483 10.231 -1.179 1.00 66.94 97 PRO A O 1
ATOM 777 N N . CYS A 1 98 ? -16.532 9.135 -1.259 1.00 69.06 98 CYS A N 1
ATOM 778 C CA . CYS A 1 98 ? -16.338 9.348 -2.681 1.00 69.06 98 CYS A CA 1
ATOM 779 C C . CYS A 1 98 ? -17.363 8.559 -3.519 1.00 69.06 98 CYS A C 1
ATOM 781 O O . CYS A 1 98 ? -17.841 7.481 -3.159 1.00 69.06 98 CYS A O 1
ATOM 783 N N . ARG A 1 99 ? -17.667 9.068 -4.719 1.00 60.19 99 ARG A N 1
ATOM 784 C CA . ARG A 1 99 ? -18.620 8.430 -5.649 1.00 60.19 99 ARG A CA 1
ATOM 785 C C . ARG A 1 99 ? -18.143 7.074 -6.191 1.00 60.19 99 ARG A C 1
ATOM 787 O O . ARG A 1 99 ? -18.913 6.389 -6.859 1.00 60.19 99 ARG A O 1
ATOM 794 N N . THR A 1 100 ? -16.898 6.686 -5.922 1.00 60.59 100 THR A N 1
ATOM 795 C CA . THR A 1 100 ? -16.233 5.513 -6.500 1.00 60.59 100 THR A CA 1
ATOM 796 C C . THR A 1 100 ? -16.279 4.262 -5.617 1.00 60.59 100 THR A C 1
ATOM 798 O O . THR A 1 100 ? -15.839 3.223 -6.093 1.00 60.59 100 THR A O 1
ATOM 801 N N . LYS A 1 101 ? -16.837 4.309 -4.389 1.00 60.22 101 LYS A N 1
ATOM 802 C CA . LYS A 1 101 ? -16.918 3.162 -3.446 1.00 60.22 101 LYS A CA 1
ATOM 803 C C . LYS A 1 101 ? -15.617 2.341 -3.412 1.00 60.22 101 LYS A C 1
ATOM 805 O O . LYS A 1 101 ? -15.532 1.257 -3.988 1.00 60.22 101 LYS A O 1
ATOM 810 N N . HIS A 1 102 ? -14.590 2.868 -2.753 1.00 65.62 102 HIS A N 1
ATOM 811 C CA . HIS A 1 102 ? -13.272 2.232 -2.710 1.00 65.62 102 HIS A CA 1
ATOM 812 C C . HIS A 1 102 ? -13.320 0.849 -2.049 1.00 65.62 102 HIS A C 1
ATOM 814 O O . HIS A 1 102 ? -13.602 0.729 -0.864 1.00 65.62 102 HIS A O 1
ATOM 820 N N . LYS A 1 103 ? -12.969 -0.195 -2.807 1.00 63.34 103 LYS A N 1
ATOM 821 C CA . LYS A 1 103 ? -12.822 -1.571 -2.301 1.00 63.34 103 LYS A CA 1
ATOM 822 C C . LYS A 1 103 ? -11.381 -1.921 -1.914 1.00 63.34 103 LYS A C 1
ATOM 824 O O . LYS A 1 103 ? -11.048 -3.091 -1.788 1.00 63.34 103 LYS A O 1
ATOM 829 N N . GLU A 1 104 ? -10.506 -0.930 -1.795 1.00 72.00 104 GLU A N 1
ATOM 830 C CA . GLU A 1 104 ? -9.051 -1.125 -1.689 1.00 72.00 104 GLU A CA 1
ATOM 831 C C . GLU A 1 104 ? -8.502 -0.717 -0.320 1.00 72.00 104 GLU A C 1
ATOM 833 O O . GLU A 1 104 ? -7.383 -0.221 -0.204 1.00 72.00 104 GLU A O 1
ATOM 838 N N . TYR A 1 105 ? -9.312 -0.918 0.718 1.00 86.81 105 TYR A N 1
ATOM 839 C CA . TYR A 1 105 ? -8.867 -0.833 2.100 1.00 86.81 105 TYR A CA 1
ATOM 840 C C . TYR A 1 105 ? -8.741 -2.237 2.685 1.00 86.81 105 TYR A C 1
ATOM 842 O O . TYR A 1 105 ? -9.491 -3.151 2.327 1.00 86.81 105 TYR A O 1
ATOM 850 N N . TYR A 1 106 ? -7.771 -2.408 3.572 1.00 90.75 106 TYR A N 1
ATOM 851 C CA . TYR A 1 106 ? -7.400 -3.690 4.146 1.00 90.75 106 TYR A CA 1
ATOM 852 C C . TYR A 1 106 ? -7.310 -3.578 5.665 1.00 90.75 106 TYR A C 1
ATOM 854 O O . TYR A 1 106 ? -6.950 -2.533 6.202 1.00 90.75 106 TYR A O 1
ATOM 862 N N . LYS A 1 107 ? -7.620 -4.662 6.373 1.00 91.25 107 LYS A N 1
ATOM 863 C CA . LYS A 1 107 ? -7.460 -4.710 7.832 1.00 91.25 107 LYS A CA 1
ATOM 864 C C . LYS A 1 107 ? -5.986 -4.612 8.237 1.00 91.25 107 LYS A C 1
ATOM 866 O O . LYS A 1 107 ? -5.107 -4.986 7.453 1.00 91.25 107 LYS A O 1
ATOM 871 N N . ALA A 1 108 ? -5.719 -4.159 9.460 1.00 88.31 108 ALA A N 1
ATOM 872 C CA . ALA A 1 108 ? -4.367 -3.956 9.984 1.00 88.31 108 ALA A CA 1
ATOM 873 C C . ALA A 1 108 ? -3.462 -5.200 9.863 1.00 88.31 108 ALA A C 1
ATOM 875 O O . ALA A 1 108 ? -2.273 -5.078 9.575 1.00 88.31 108 ALA A O 1
ATOM 876 N N . GLU A 1 109 ? -4.021 -6.409 9.975 1.00 89.94 109 GLU A N 1
ATOM 877 C CA . GLU A 1 109 ? -3.283 -7.676 9.855 1.00 89.94 109 GLU A CA 1
ATOM 878 C C . GLU A 1 109 ? -2.673 -7.896 8.462 1.00 89.94 109 GLU A C 1
ATOM 880 O O . GLU A 1 109 ? -1.760 -8.70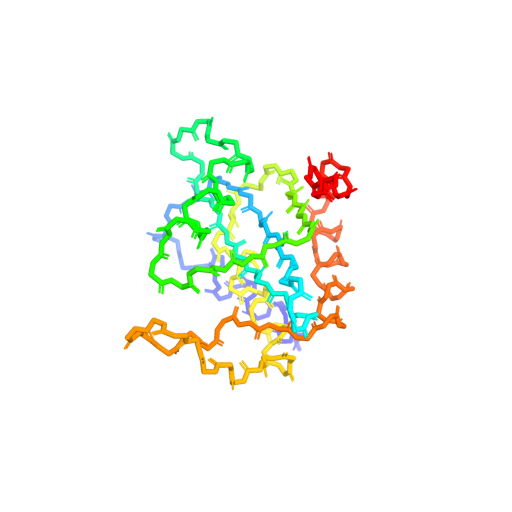8 8.298 1.00 89.94 109 GLU A O 1
ATOM 885 N N . SER A 1 110 ? -3.151 -7.177 7.441 1.00 90.12 110 SER A N 1
ATOM 886 C CA . SER A 1 110 ? -2.539 -7.211 6.112 1.00 90.12 110 SER A CA 1
ATOM 887 C C . SER A 1 110 ? -1.124 -6.624 6.101 1.00 90.12 110 SER A C 1
ATOM 889 O O . SER A 1 110 ? -0.314 -7.069 5.288 1.00 90.12 110 SER A O 1
ATOM 891 N N . PHE A 1 111 ? -0.788 -5.713 7.026 1.00 89.06 111 PHE A N 1
ATOM 892 C CA . PHE A 1 111 ? 0.543 -5.106 7.118 1.00 89.06 111 PHE A CA 1
ATOM 893 C C . PHE A 1 111 ? 1.643 -6.152 7.282 1.00 89.06 111 PHE A C 1
ATOM 895 O O . PHE A 1 111 ? 2.628 -6.126 6.552 1.00 89.06 111 PHE A O 1
ATOM 902 N N . GLU A 1 112 ? 1.462 -7.114 8.190 1.00 88.50 112 GLU A N 1
ATOM 903 C CA . GLU A 1 112 ? 2.461 -8.157 8.444 1.00 88.50 112 GLU A CA 1
ATOM 904 C C . GLU A 1 112 ? 2.712 -9.007 7.190 1.00 88.50 112 GLU A C 1
ATOM 906 O O . GLU A 1 112 ? 3.851 -9.364 6.880 1.00 88.50 112 GLU A O 1
ATOM 911 N N . VAL A 1 113 ? 1.647 -9.303 6.436 1.00 90.00 113 VAL A N 1
ATOM 912 C CA . VAL A 1 113 ? 1.745 -10.043 5.174 1.00 90.00 113 VAL A CA 1
ATOM 913 C C . VAL A 1 113 ? 2.518 -9.229 4.144 1.00 90.00 113 VAL A C 1
ATOM 915 O O . VAL A 1 113 ? 3.452 -9.758 3.543 1.00 90.00 113 VAL A O 1
ATOM 918 N N . VAL A 1 114 ? 2.182 -7.948 3.968 1.00 89.12 114 VAL A N 1
ATOM 919 C CA . VAL A 1 114 ? 2.888 -7.082 3.014 1.00 89.12 114 VAL A CA 1
ATOM 920 C C . VAL A 1 114 ? 4.347 -6.892 3.412 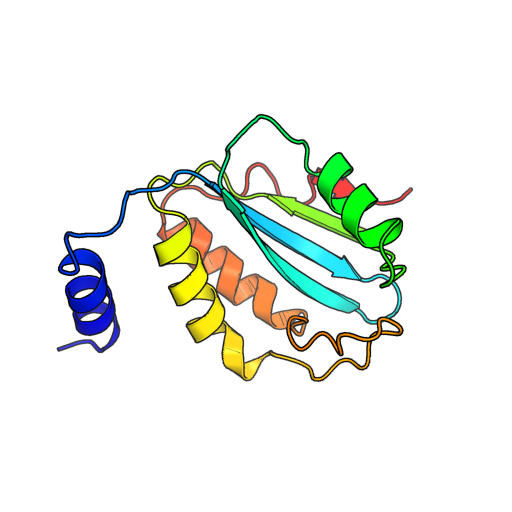1.00 89.12 114 VAL A C 1
ATOM 922 O O . VAL A 1 114 ? 5.215 -7.047 2.557 1.00 89.12 114 VAL A O 1
ATOM 925 N N . SER A 1 115 ? 4.639 -6.650 4.692 1.00 87.00 115 SER A N 1
ATOM 926 C CA . SER A 1 115 ? 6.011 -6.488 5.182 1.00 87.00 115 SER A CA 1
ATOM 927 C C . SER A 1 115 ? 6.860 -7.711 4.865 1.00 87.00 115 SER A C 1
ATOM 929 O O . SER A 1 115 ? 7.888 -7.583 4.211 1.00 87.00 115 SER A O 1
ATOM 931 N N . LYS A 1 116 ? 6.380 -8.917 5.200 1.00 86.19 116 LYS A N 1
ATOM 932 C CA . LYS A 1 116 ? 7.096 -10.166 4.893 1.00 86.19 116 LYS A CA 1
ATOM 933 C C . LYS A 1 116 ? 7.374 -10.334 3.400 1.00 86.19 116 LYS A C 1
ATOM 935 O O . LYS A 1 116 ? 8.414 -10.867 3.026 1.00 86.19 116 LYS A O 1
ATOM 940 N N . MET A 1 117 ? 6.444 -9.916 2.544 1.00 84.81 117 MET A N 1
ATOM 941 C CA . MET A 1 117 ? 6.601 -10.008 1.091 1.00 84.81 117 MET A CA 1
ATOM 942 C C . MET A 1 117 ? 7.614 -8.997 0.554 1.00 84.81 117 MET A C 1
ATOM 944 O O . MET A 1 117 ? 8.424 -9.352 -0.299 1.00 84.81 117 MET A O 1
ATOM 948 N N . VAL A 1 118 ? 7.586 -7.767 1.068 1.00 83.38 118 VAL A N 1
ATOM 949 C CA . VAL A 1 118 ? 8.549 -6.707 0.743 1.00 83.38 118 VAL A CA 1
ATOM 950 C C . VAL A 1 118 ? 9.960 -7.091 1.207 1.00 83.38 118 VAL A C 1
ATOM 952 O O . VAL A 1 118 ? 10.912 -6.944 0.438 1.00 83.38 118 VAL A O 1
ATOM 955 N N . ASP A 1 119 ? 10.085 -7.662 2.406 1.00 83.00 119 ASP A N 1
ATOM 956 C CA . ASP A 1 119 ? 11.351 -8.148 2.966 1.00 83.00 119 ASP A CA 1
ATOM 957 C C . ASP A 1 119 ? 11.896 -9.347 2.182 1.00 83.00 119 ASP A C 1
ATOM 959 O O . ASP A 1 119 ? 13.081 -9.390 1.853 1.00 83.00 119 ASP A O 1
ATOM 963 N N . TRP A 1 120 ? 11.036 -10.306 1.812 1.00 80.88 120 TRP A N 1
ATOM 964 C CA . TRP A 1 120 ? 11.422 -11.440 0.962 1.00 80.88 120 TRP A CA 1
ATOM 965 C C . TRP A 1 120 ? 11.935 -10.991 -0.410 1.00 80.88 120 TRP A C 1
ATOM 967 O O . TRP A 1 120 ? 12.821 -11.627 -0.981 1.00 80.88 120 TRP A O 1
ATOM 977 N N . TRP A 1 121 ? 11.420 -9.868 -0.915 1.00 77.19 121 TRP A N 1
ATOM 978 C CA . TRP A 1 121 ? 11.894 -9.230 -2.143 1.00 77.19 121 TRP A CA 1
ATOM 979 C C . TRP A 1 121 ? 13.231 -8.480 -1.965 1.00 77.19 121 TRP A C 1
ATOM 981 O O . TRP A 1 121 ? 13.685 -7.786 -2.875 1.00 77.19 121 TRP A O 1
ATOM 991 N N . GLY A 1 122 ? 13.871 -8.610 -0.798 1.00 68.19 122 GLY A N 1
ATOM 992 C CA . GLY A 1 122 ? 15.261 -8.231 -0.543 1.00 68.19 122 GLY A CA 1
ATOM 993 C C . GLY A 1 122 ? 15.506 -6.739 -0.359 1.00 68.19 122 GLY A C 1
ATOM 994 O O . GLY A 1 122 ? 16.625 -6.289 -0.564 1.00 68.19 122 GLY A O 1
ATOM 995 N N . THR A 1 123 ? 14.467 -5.965 -0.056 1.00 64.88 123 THR A N 1
ATOM 996 C CA . THR A 1 123 ? 14.514 -4.506 -0.248 1.00 64.88 123 THR A CA 1
ATOM 997 C C . THR A 1 123 ? 13.741 -3.726 0.817 1.00 64.88 123 THR A C 1
ATOM 999 O O . THR A 1 123 ? 13.454 -2.562 0.597 1.00 64.88 123 THR A O 1
ATOM 1002 N N . GLY A 1 124 ? 13.341 -4.364 1.924 1.00 71.44 124 GLY A N 1
ATOM 1003 C CA . GLY A 1 124 ? 12.820 -3.722 3.139 1.00 71.44 124 GLY A CA 1
ATOM 1004 C C . GLY A 1 124 ? 11.788 -2.587 2.989 1.00 71.44 124 GLY A C 1
ATOM 1005 O O . GLY A 1 124 ? 11.254 -2.260 1.919 1.00 71.44 124 GLY A O 1
ATOM 1006 N N . TRP A 1 125 ? 11.499 -1.957 4.118 1.00 78.56 125 TRP A N 1
ATOM 1007 C CA . TRP A 1 125 ? 10.952 -0.603 4.145 1.00 78.56 125 TRP A CA 1
ATOM 1008 C C . TRP A 1 125 ? 12.119 0.374 4.244 1.00 78.56 125 TRP A C 1
ATOM 1010 O O . TRP A 1 125 ? 13.111 0.044 4.891 1.00 78.56 125 TRP A O 1
ATOM 1020 N N . MET A 1 126 ? 12.002 1.575 3.668 1.00 70.00 126 MET A N 1
ATOM 1021 C CA . MET A 1 126 ? 13.004 2.645 3.845 1.00 70.00 126 MET A CA 1
ATOM 1022 C C . MET A 1 126 ? 12.977 3.247 5.264 1.00 70.00 126 MET A C 1
ATOM 1024 O O . MET A 1 126 ? 13.219 4.431 5.417 1.00 70.00 126 MET A O 1
ATOM 1028 N N . GLU A 1 127 ? 12.701 2.430 6.284 1.00 56.22 127 GLU A N 1
ATOM 1029 C CA . GLU A 1 127 ? 12.370 2.779 7.672 1.00 56.22 127 GLU A CA 1
ATOM 1030 C C . GLU A 1 127 ? 10.863 3.055 7.862 1.00 56.22 127 GLU A C 1
ATOM 1032 O O . GLU A 1 127 ? 10.258 3.927 7.243 1.00 56.22 127 GLU A O 1
ATOM 1037 N N . GLY A 1 128 ? 10.210 2.184 8.642 1.00 60.47 128 GLY A N 1
ATOM 1038 C CA . GLY A 1 128 ? 8.760 2.169 8.833 1.00 60.47 128 GLY A CA 1
ATOM 1039 C C . GLY A 1 128 ? 8.264 3.429 9.539 1.00 60.47 128 GLY A C 1
ATOM 1040 O O . GLY A 1 128 ? 8.778 3.776 10.593 1.00 60.47 128 GLY A O 1
ATOM 1041 N N . ILE A 1 129 ? 7.221 4.034 8.967 1.00 58.66 129 ILE A N 1
ATOM 1042 C CA . ILE A 1 129 ? 6.637 5.331 9.334 1.00 58.66 129 ILE A CA 1
ATOM 1043 C 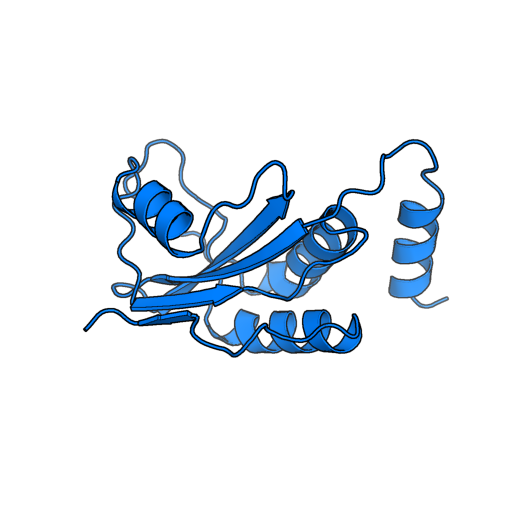C . ILE A 1 129 ? 7.516 6.506 8.871 1.00 58.66 129 ILE A C 1
ATOM 1045 O O . ILE A 1 129 ? 8.339 7.036 9.603 1.00 58.66 129 ILE A O 1
ATOM 1049 N N . ILE A 1 130 ? 7.310 6.918 7.617 1.00 63.75 130 ILE A N 1
ATOM 1050 C CA . ILE A 1 130 ? 7.913 8.124 7.019 1.00 63.75 130 ILE A CA 1
ATOM 1051 C C . ILE A 1 130 ? 7.093 9.372 7.384 1.00 63.75 130 ILE A C 1
ATOM 1053 O O . ILE A 1 130 ? 7.585 10.493 7.307 1.00 63.75 130 ILE A O 1
ATOM 1057 N N . TRP A 1 131 ? 5.836 9.180 7.781 1.00 62.81 131 TRP A N 1
ATOM 1058 C CA . TRP A 1 131 ? 4.911 10.248 8.127 1.00 62.81 131 TRP A CA 1
ATOM 1059 C C . TRP A 1 131 ? 4.062 9.806 9.316 1.00 62.81 131 TRP A C 1
ATOM 1061 O O . TRP A 1 131 ? 3.454 8.739 9.244 1.00 62.81 131 TRP A O 1
ATOM 1071 N N . GLU A 1 132 ? 4.034 10.603 10.380 1.00 65.81 132 GLU A N 1
ATOM 1072 C CA . GLU A 1 132 ? 3.146 10.486 11.541 1.00 65.81 132 GLU A CA 1
ATOM 1073 C C . GLU A 1 132 ? 2.527 11.869 11.759 1.00 65.81 132 GLU A C 1
ATOM 1075 O O . GLU A 1 132 ? 3.230 12.880 11.694 1.00 65.81 132 GLU A O 1
ATOM 1080 N N . LYS A 1 133 ? 1.207 11.932 11.932 1.00 65.12 133 LYS A N 1
ATOM 1081 C CA . LYS A 1 133 ? 0.513 13.200 12.172 1.00 65.12 133 LYS A CA 1
ATOM 1082 C C . LYS A 1 133 ? 0.704 13.594 13.642 1.00 65.12 133 LYS A C 1
ATOM 1084 O O . LYS A 1 133 ? 0.271 12.840 14.510 1.00 65.12 133 LYS A O 1
ATOM 1089 N N . GLU A 1 134 ? 1.380 14.720 13.894 1.00 59.00 134 GLU A N 1
ATOM 1090 C CA . GLU A 1 134 ? 1.571 15.301 15.243 1.00 59.00 134 GLU A CA 1
ATOM 1091 C C . GLU A 1 134 ? 0.250 15.651 15.946 1.00 59.00 134 GLU A C 1
ATOM 1093 O O . GLU A 1 134 ? -0.689 16.135 15.265 1.00 59.00 134 GLU A O 1
#

Radius of gyration: 15.23 Å; chains: 1; bounding box: 34×44×39 Å

Foldseek 3Di:
DPPVVVLCCVVVVVVPDDFFKWKWKWFAFPPPRWIFIDIDRCPDPDDPVVVQCCCCVDQLVGHTFFMFMWPIARRVVSLRVVLCVQQVVQFDQDQGSDPPRDRRIGHPVSVVVSQVSSVVSVTGIPDGTPDGDD

Sequence (134 aa):
MNQLAVFITAHKLDGARDIQQGRIYILEREEFGLLKIGMDICSEADSTEDRVIEHESGSCHAVFRHGALSELKEDIRFLEAFIHKAIAKYRDEFACPCRTKHKEYYKAESFEVVSKMVDWWGTGWMEGIIWEKE

Organism: NCBI:txid109957

pLDDT: mean 75.92, std 12.48, range [47.72, 91.25]

Secondary structure (DSSP, 8-state):
--HHHHHHHHHHS-TTSPP--EEEEEEEETTTTEEEEEEEE-SS---HHHHHHHHHHSTT---EEEEEEBPPBTTHHHHHHHHHHHHGGGEE----SSTT----EEETTHHHHHHHHHHHTT--BSSS-SEE--